Protein AF-A0A2V8I6R8-F1 (afdb_monomer_lite)

Sequence (90 aa):
QHTVLFERRTLLNLIEKCGLEVVDYLPYGAFPPYFYIFAGAAFKILKGRGLNLSKAIVPYFLGQILLLPLLMAERQLNLAMQTVICRRKP

Structure (mmCIF, N/CA/C/O backbone):
data_AF-A0A2V8I6R8-F1
#
_entry.id   AF-A0A2V8I6R8-F1
#
loop_
_atom_site.group_PDB
_atom_site.id
_atom_site.type_symbol
_atom_site.label_atom_id
_atom_site.label_alt_id
_atom_site.label_comp_id
_atom_site.label_asym_id
_atom_site.label_entity_id
_atom_site.label_seq_id
_atom_site.pdbx_PDB_ins_code
_atom_site.Cartn_x
_atom_site.Cartn_y
_atom_site.Cartn_z
_atom_site.occupancy
_atom_site.B_iso_or_equiv
_atom_site.auth_seq_id
_atom_site.auth_comp_id
_atom_site.auth_asym_id
_atom_site.auth_atom_id
_atom_site.pdbx_PDB_model_num
ATOM 1 N N . GLN A 1 1 ? -1.388 17.983 -0.695 1.00 53.53 1 GLN A N 1
ATOM 2 C CA . GLN A 1 1 ? -1.722 16.571 -0.409 1.00 53.53 1 GLN A CA 1
ATOM 3 C C . GLN A 1 1 ? -0.419 15.876 -0.034 1.00 53.53 1 GLN A C 1
ATOM 5 O O . GLN A 1 1 ? 0.485 15.859 -0.860 1.00 53.53 1 GLN A O 1
ATOM 10 N N . HIS A 1 2 ? -0.259 15.427 1.213 1.00 65.38 2 HIS A N 1
ATOM 11 C CA . HIS A 1 2 ? 0.970 14.760 1.658 1.00 65.38 2 HIS A CA 1
ATOM 12 C C . HIS A 1 2 ? 0.748 13.250 1.659 1.00 65.38 2 HIS A C 1
ATOM 14 O O . HIS A 1 2 ? -0.207 12.772 2.265 1.00 65.38 2 HIS A O 1
ATOM 20 N N . THR A 1 3 ? 1.613 12.518 0.959 1.00 71.44 3 THR A N 1
ATOM 21 C CA . THR A 1 3 ? 1.608 11.052 0.972 1.00 71.44 3 THR A CA 1
ATOM 22 C C . THR A 1 3 ? 2.544 10.593 2.079 1.00 71.44 3 THR A C 1
ATOM 24 O O . THR A 1 3 ? 3.705 10.998 2.102 1.00 71.44 3 THR A O 1
ATOM 27 N N . VAL A 1 4 ? 2.039 9.771 2.996 1.00 79.88 4 VAL A N 1
ATOM 28 C C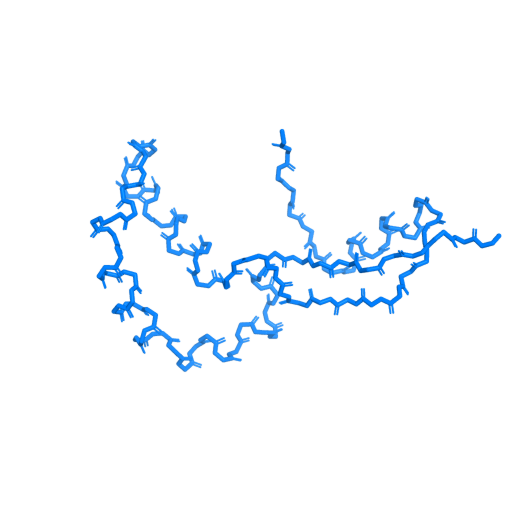A . VAL A 1 4 ? 2.796 9.240 4.136 1.00 79.88 4 VAL A CA 1
ATOM 29 C C . VAL A 1 4 ? 2.710 7.720 4.102 1.00 79.88 4 VAL A C 1
ATOM 31 O O . VAL A 1 4 ? 1.648 7.163 3.826 1.00 79.88 4 VAL A O 1
ATOM 34 N N . LEU A 1 5 ? 3.833 7.054 4.363 1.00 82.62 5 LEU A N 1
ATOM 35 C CA . LEU A 1 5 ? 3.898 5.600 4.461 1.00 82.62 5 LEU A CA 1
ATOM 36 C C . LEU A 1 5 ? 3.577 5.173 5.893 1.00 82.62 5 LEU A C 1
ATOM 38 O O . LEU A 1 5 ? 4.249 5.588 6.834 1.00 82.62 5 LEU A O 1
ATOM 42 N N . PHE A 1 6 ? 2.566 4.320 6.040 1.00 84.12 6 PHE A N 1
ATOM 43 C CA . PHE A 1 6 ? 2.213 3.699 7.309 1.00 84.12 6 PHE A CA 1
ATOM 44 C C . PHE A 1 6 ? 2.204 2.182 7.176 1.00 84.12 6 PHE A C 1
ATOM 46 O O . PHE A 1 6 ? 1.665 1.627 6.219 1.00 84.12 6 PHE A O 1
ATOM 53 N N . GLU A 1 7 ? 2.717 1.504 8.195 1.00 86.56 7 GLU A N 1
ATOM 54 C CA . GLU A 1 7 ? 2.306 0.131 8.462 1.00 86.56 7 GLU A CA 1
ATOM 55 C C . GLU A 1 7 ? 0.861 0.115 8.967 1.00 86.56 7 GLU A C 1
ATOM 57 O O . GLU A 1 7 ? 0.425 1.055 9.641 1.00 86.56 7 GLU A O 1
ATOM 62 N N . ARG A 1 8 ? 0.147 -0.993 8.727 1.00 87.62 8 ARG A N 1
ATOM 63 C CA . ARG A 1 8 ? -1.230 -1.188 9.206 1.00 87.62 8 ARG A CA 1
ATOM 64 C C . ARG A 1 8 ? -1.367 -0.843 10.689 1.00 87.62 8 ARG A C 1
ATOM 66 O O . ARG A 1 8 ? -2.270 -0.110 11.070 1.00 87.62 8 ARG A O 1
ATOM 73 N N . ARG A 1 9 ? -0.449 -1.334 11.529 1.00 90.88 9 ARG A N 1
ATOM 74 C CA . ARG A 1 9 ? -0.465 -1.087 12.978 1.00 90.88 9 ARG A CA 1
ATOM 75 C C . ARG A 1 9 ? -0.378 0.404 13.302 1.00 90.88 9 ARG A C 1
ATOM 77 O O . ARG A 1 9 ? -1.160 0.906 14.101 1.00 90.88 9 ARG A O 1
ATOM 84 N N . THR A 1 10 ? 0.561 1.112 12.682 1.00 92.25 10 THR A N 1
ATOM 85 C CA . THR A 1 10 ? 0.781 2.541 12.934 1.00 92.25 10 THR A CA 1
ATOM 86 C C . THR A 1 10 ? -0.400 3.379 12.452 1.00 92.25 10 THR A C 1
ATOM 88 O O . THR A 1 10 ? -0.798 4.310 13.151 1.00 92.25 10 THR A O 1
ATOM 91 N N . LEU A 1 11 ? -1.002 3.012 11.314 1.00 91.38 11 LEU A N 1
ATOM 92 C CA . LEU A 1 11 ? -2.210 3.652 10.796 1.00 91.38 11 LEU A CA 1
ATOM 93 C C . LEU A 1 11 ? -3.393 3.494 11.761 1.00 91.38 11 LEU A C 1
ATOM 95 O O . LEU A 1 11 ? -4.004 4.490 12.141 1.00 91.38 11 LEU A O 1
ATOM 99 N N . LEU A 1 12 ? -3.687 2.266 12.197 1.00 93.06 12 LEU A N 1
ATOM 100 C CA . LEU A 1 12 ? -4.803 1.995 13.111 1.00 93.06 12 LEU A CA 1
ATOM 101 C C . LEU A 1 12 ? -4.607 2.684 14.470 1.00 93.06 12 LEU A C 1
ATOM 103 O O . LEU A 1 12 ? -5.525 3.335 14.962 1.00 93.06 12 LEU A O 1
ATOM 107 N N . ASN A 1 13 ? -3.388 2.652 15.016 1.00 94.12 13 ASN A N 1
ATOM 108 C CA . ASN A 1 13 ? -3.057 3.366 16.252 1.00 94.12 13 ASN A CA 1
ATOM 109 C C . ASN A 1 13 ? -3.274 4.883 16.129 1.00 94.12 13 ASN A C 1
ATOM 111 O O . ASN A 1 13 ? -3.695 5.529 17.087 1.00 94.12 13 ASN A O 1
ATOM 115 N N . LEU A 1 14 ? -2.946 5.475 14.976 1.00 93.56 14 LEU A N 1
ATOM 116 C CA . LEU A 1 14 ? -3.159 6.902 14.732 1.00 93.56 14 LEU A CA 1
ATOM 117 C C . LEU A 1 14 ? -4.654 7.234 14.696 1.00 93.56 14 LEU A C 1
ATOM 119 O O . LEU A 1 14 ? -5.077 8.192 15.337 1.00 93.56 14 LEU A O 1
ATOM 123 N N . ILE A 1 15 ? -5.452 6.410 14.015 1.00 93.38 15 ILE A N 1
ATOM 124 C CA . ILE A 1 15 ? -6.910 6.570 13.936 1.00 93.38 15 ILE A CA 1
ATOM 125 C C . ILE A 1 15 ? -7.544 6.494 15.330 1.00 93.38 15 ILE A C 1
ATOM 127 O O . ILE A 1 15 ? -8.342 7.361 15.694 1.00 93.38 15 ILE A O 1
ATOM 131 N N . GLU A 1 16 ? -7.143 5.517 16.145 1.00 91.50 16 GLU A N 1
ATOM 132 C CA . GLU A 1 16 ? -7.637 5.382 17.518 1.00 91.50 16 GLU A CA 1
ATOM 133 C C . GLU A 1 16 ? -7.284 6.588 18.395 1.00 91.50 16 GLU A C 1
ATOM 135 O O . GLU A 1 16 ? -8.145 7.071 19.141 1.00 91.50 16 GLU A O 1
ATOM 140 N N . LYS A 1 17 ? -6.046 7.097 18.285 1.00 93.69 17 LYS A N 1
ATOM 141 C CA . LYS A 1 17 ? -5.580 8.307 18.989 1.00 93.69 17 LYS A CA 1
ATOM 142 C C . LYS A 1 17 ? -6.353 9.559 18.582 1.00 93.69 17 LYS A C 1
ATOM 144 O O . LYS A 1 17 ? -6.495 10.467 19.394 1.00 93.69 17 LYS A O 1
ATOM 149 N N . CYS A 1 18 ? -6.880 9.603 17.362 1.00 93.62 18 CYS A N 1
ATOM 150 C CA . CYS A 1 18 ? -7.768 10.669 16.902 1.00 93.62 18 CYS A CA 1
ATOM 151 C C . CYS A 1 18 ? -9.209 10.545 17.436 1.00 93.62 18 CYS A C 1
ATOM 153 O O . CYS A 1 18 ? -10.063 11.336 17.044 1.00 93.62 18 CYS A O 1
ATOM 155 N N . GLY A 1 19 ? -9.506 9.573 18.307 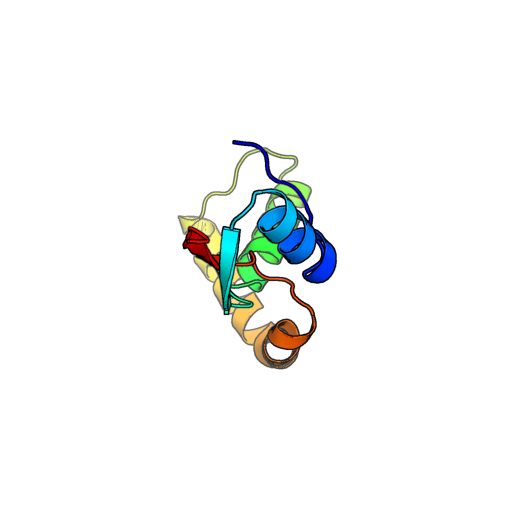1.00 94.00 19 GLY A N 1
ATOM 156 C CA . GLY A 1 19 ? -10.846 9.387 18.869 1.00 94.00 19 GLY A CA 1
ATOM 157 C C . GLY A 1 19 ? -11.842 8.753 17.894 1.00 94.00 19 GLY A C 1
ATOM 158 O O . GLY A 1 19 ? -13.049 8.825 18.113 1.00 94.00 19 GLY A O 1
ATOM 159 N N . LEU A 1 20 ? -11.355 8.124 16.823 1.00 95.19 20 LEU A N 1
ATOM 160 C CA . LEU A 1 20 ? -12.181 7.394 15.867 1.00 95.19 20 LEU A CA 1
ATOM 161 C C . LEU A 1 20 ? -12.200 5.903 16.211 1.00 95.19 20 LEU A C 1
ATOM 163 O O . LEU A 1 20 ? -11.229 5.352 16.733 1.00 95.19 20 LEU A O 1
ATOM 167 N N . GLU A 1 21 ? -13.325 5.255 15.940 1.00 93.69 21 GLU A N 1
ATOM 168 C CA . GLU A 1 21 ? -13.488 3.807 16.032 1.00 93.69 21 GLU A CA 1
ATOM 169 C C . GLU A 1 21 ? -13.330 3.203 14.636 1.00 93.69 21 GLU A C 1
ATOM 171 O O . GLU A 1 21 ? -13.954 3.664 13.678 1.00 93.69 21 GLU A O 1
ATOM 176 N N . VAL A 1 22 ? -12.484 2.181 14.522 1.00 93.44 22 VAL A N 1
ATOM 177 C CA . VAL A 1 22 ? -12.253 1.457 13.270 1.00 93.44 22 VAL A CA 1
ATOM 178 C C . VAL A 1 22 ? -13.393 0.467 13.063 1.00 93.44 22 VAL A C 1
ATOM 180 O O . VAL A 1 22 ? -13.557 -0.461 13.848 1.00 93.44 22 VAL A O 1
ATOM 183 N N . VAL A 1 23 ? -14.166 0.662 11.998 1.00 94.31 23 VAL A N 1
ATOM 184 C CA . VAL A 1 23 ? -15.279 -0.218 11.616 1.00 94.31 23 VAL A CA 1
ATOM 185 C C . VAL A 1 23 ? -14.794 -1.317 10.680 1.00 94.31 23 VAL A C 1
ATOM 187 O O . VAL A 1 23 ? -15.192 -2.467 10.827 1.00 94.31 23 VAL A O 1
ATOM 190 N N . ASP A 1 24 ? -13.930 -0.969 9.725 1.00 91.38 24 ASP A N 1
ATOM 191 C CA . ASP A 1 24 ? -13.386 -1.927 8.766 1.00 91.38 24 ASP A CA 1
ATOM 192 C C . ASP A 1 24 ? -12.014 -1.484 8.240 1.00 91.38 24 ASP A C 1
ATOM 194 O O . ASP A 1 24 ? -11.684 -0.291 8.212 1.00 91.38 24 ASP A O 1
ATOM 198 N N . TYR A 1 25 ? -11.216 -2.455 7.805 1.00 88.12 25 TYR A N 1
ATOM 199 C CA . TYR A 1 25 ? -9.907 -2.258 7.197 1.00 88.12 25 TYR A CA 1
ATOM 200 C C . TYR A 1 25 ? -9.847 -2.970 5.848 1.00 88.12 25 TYR A C 1
ATOM 202 O O . TYR A 1 25 ? -9.869 -4.199 5.770 1.00 88.12 25 TYR A O 1
ATOM 210 N N . LEU A 1 26 ? -9.671 -2.190 4.786 1.00 85.44 26 LEU A N 1
ATOM 211 C CA . LEU A 1 26 ? -9.557 -2.696 3.429 1.00 85.44 26 LEU A CA 1
ATOM 212 C C . LEU A 1 26 ? -8.085 -2.604 2.985 1.00 85.44 26 LEU A C 1
ATOM 214 O O . LEU A 1 26 ? -7.560 -1.496 2.825 1.00 85.44 26 LEU A O 1
ATOM 218 N N . PRO A 1 27 ? -7.401 -3.743 2.740 1.00 76.06 27 PRO A N 1
ATOM 219 C CA . PRO A 1 27 ? -6.023 -3.782 2.236 1.00 76.06 27 PRO A CA 1
ATOM 220 C C . PRO A 1 27 ? -5.950 -3.477 0.728 1.00 76.06 27 PRO A C 1
ATOM 222 O O . PRO A 1 27 ? -5.133 -4.041 0.002 1.00 76.06 27 PRO A O 1
ATOM 225 N N . TYR A 1 28 ? -6.860 -2.641 0.234 1.00 72.81 28 TYR A N 1
ATOM 226 C CA . TYR A 1 28 ? -6.942 -2.196 -1.147 1.00 72.81 28 TYR A CA 1
ATOM 227 C C . TYR A 1 28 ? -7.554 -0.789 -1.197 1.00 72.81 28 TYR A C 1
ATOM 229 O O . TYR A 1 28 ? -8.392 -0.419 -0.372 1.00 72.81 28 TYR A O 1
ATOM 237 N N . GLY A 1 29 ? -7.096 0.008 -2.160 1.00 71.94 29 GLY A N 1
ATOM 238 C CA . GLY A 1 29 ? -7.504 1.399 -2.346 1.00 71.94 29 GLY A CA 1
ATOM 239 C C . GLY A 1 29 ? -8.007 1.649 -3.763 1.00 71.94 29 GLY A C 1
ATOM 240 O O . GLY A 1 29 ? -8.425 0.725 -4.455 1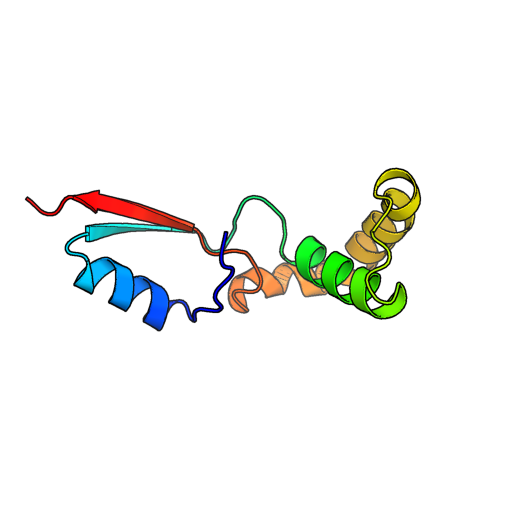.00 71.94 29 GLY A O 1
ATOM 241 N N . ALA A 1 30 ? -7.940 2.905 -4.209 1.00 69.44 30 ALA A N 1
ATOM 242 C CA . ALA A 1 30 ? -8.445 3.319 -5.521 1.00 69.44 30 ALA A CA 1
ATOM 243 C C . ALA A 1 30 ? -7.732 2.647 -6.712 1.00 69.44 30 ALA A C 1
ATOM 245 O O . ALA A 1 30 ? -8.328 2.500 -7.775 1.00 69.44 30 ALA A O 1
ATOM 246 N N . PHE A 1 31 ? -6.473 2.230 -6.538 1.00 73.88 31 PHE A N 1
ATOM 247 C CA . PHE A 1 31 ? -5.687 1.551 -7.568 1.00 73.88 31 PHE A CA 1
ATOM 248 C C . PHE A 1 31 ? -5.080 0.240 -7.041 1.00 73.88 31 PHE A C 1
ATOM 250 O O . PHE A 1 31 ? -4.789 0.132 -5.845 1.00 73.88 31 PHE A O 1
ATOM 257 N N . PRO A 1 32 ? -4.857 -0.759 -7.916 1.00 77.31 32 PRO A N 1
ATOM 258 C CA . PRO A 1 32 ? -4.164 -1.991 -7.548 1.00 77.31 32 PRO A CA 1
ATOM 259 C C . PRO A 1 32 ? -2.687 -1.721 -7.191 1.00 77.31 32 PRO A C 1
ATOM 261 O O . PRO A 1 32 ? -2.094 -0.797 -7.751 1.00 77.31 32 PRO A O 1
ATOM 264 N N . PRO A 1 33 ? -2.050 -2.529 -6.320 1.00 78.31 33 PRO A N 1
ATOM 265 C CA . PRO A 1 33 ? -0.653 -2.325 -5.911 1.00 78.31 33 PRO A CA 1
ATOM 266 C C . PRO A 1 33 ? 0.320 -2.242 -7.091 1.00 78.31 33 PRO A C 1
ATOM 268 O O . PRO A 1 33 ? 1.171 -1.350 -7.138 1.00 78.31 33 PRO A O 1
ATOM 271 N N . TYR A 1 34 ? 0.118 -3.096 -8.100 1.00 83.25 34 TYR A N 1
ATOM 272 C CA . TYR A 1 34 ? 0.891 -3.081 -9.339 1.00 83.25 34 TYR A CA 1
ATOM 273 C C . TYR A 1 34 ? 0.971 -1.696 -9.994 1.00 83.25 34 TYR A C 1
ATOM 275 O O . TYR A 1 34 ? 2.017 -1.317 -10.518 1.00 83.25 34 TYR A O 1
ATOM 283 N N . PHE A 1 35 ? -0.107 -0.907 -9.935 1.00 84.88 35 PHE A N 1
ATOM 284 C CA . PHE A 1 35 ? -0.112 0.449 -10.477 1.00 84.88 35 PHE A CA 1
ATOM 285 C C . PHE A 1 35 ? 0.905 1.353 -9.781 1.00 84.88 35 PHE A C 1
ATOM 287 O O . PHE A 1 35 ? 1.622 2.087 -10.457 1.00 84.88 35 PHE A O 1
ATOM 294 N N . TYR A 1 36 ? 1.020 1.272 -8.456 1.00 81.75 36 TYR A N 1
ATOM 295 C CA . TYR A 1 36 ? 1.981 2.076 -7.701 1.00 81.75 36 TYR A CA 1
ATOM 296 C C . TYR A 1 36 ? 3.425 1.673 -8.013 1.00 81.75 36 TYR A C 1
ATOM 298 O O . TYR A 1 36 ? 4.277 2.546 -8.194 1.00 81.75 36 TYR A O 1
ATOM 306 N N . ILE A 1 37 ? 3.693 0.370 -8.152 1.00 84.19 37 ILE A N 1
ATOM 307 C CA . ILE A 1 37 ? 5.015 -0.149 -8.536 1.00 84.19 37 ILE A CA 1
ATOM 308 C C . ILE A 1 37 ? 5.368 0.295 -9.959 1.00 84.19 37 ILE A C 1
ATOM 310 O O . ILE A 1 37 ? 6.446 0.847 -10.190 1.00 84.19 37 ILE A O 1
ATOM 314 N N . PHE A 1 38 ? 4.443 0.108 -10.902 1.00 88.12 38 PHE A N 1
ATOM 315 C CA . PHE A 1 38 ? 4.609 0.514 -12.292 1.00 88.12 38 PHE A CA 1
ATOM 316 C C . PHE A 1 38 ? 4.859 2.016 -12.411 1.00 88.12 38 PHE A C 1
ATOM 318 O O . PHE A 1 38 ? 5.844 2.431 -13.021 1.00 88.12 38 PHE A O 1
ATOM 325 N N . ALA A 1 39 ? 4.002 2.834 -11.796 1.00 86.25 39 ALA A N 1
ATOM 326 C CA . ALA A 1 39 ? 4.129 4.280 -11.832 1.00 86.25 39 ALA A CA 1
ATOM 327 C C . ALA A 1 39 ? 5.457 4.718 -11.203 1.00 86.25 39 ALA A C 1
ATOM 329 O O . ALA A 1 39 ? 6.197 5.473 -11.830 1.00 86.25 39 ALA A O 1
ATOM 330 N N . GLY A 1 40 ? 5.811 4.202 -10.021 1.00 85.56 40 GLY A N 1
ATOM 331 C CA . GLY A 1 40 ? 7.074 4.521 -9.354 1.00 85.56 40 GLY A CA 1
ATOM 332 C C . GLY A 1 40 ? 8.302 4.190 -10.208 1.00 85.56 40 GLY A C 1
ATOM 333 O O . GLY A 1 40 ? 9.193 5.030 -10.371 1.00 85.56 40 GLY A O 1
ATOM 334 N N . ALA A 1 41 ? 8.331 3.002 -10.818 1.00 87.62 41 ALA A N 1
ATOM 335 C CA . ALA A 1 41 ? 9.399 2.599 -11.729 1.00 87.62 41 ALA A CA 1
ATOM 336 C C . ALA A 1 41 ? 9.448 3.488 -12.981 1.00 87.62 41 ALA A C 1
ATOM 338 O O . ALA A 1 41 ? 10.518 3.978 -13.353 1.00 87.62 41 ALA A O 1
ATOM 339 N N . ALA A 1 42 ? 8.296 3.756 -13.597 1.00 87.75 42 ALA A N 1
ATOM 340 C CA . ALA A 1 42 ? 8.200 4.594 -14.783 1.00 87.75 42 ALA A CA 1
ATOM 341 C C . ALA A 1 42 ? 8.659 6.032 -14.499 1.00 87.75 42 ALA A C 1
ATOM 343 O O . ALA A 1 42 ? 9.460 6.573 -15.256 1.00 87.75 42 ALA A O 1
ATOM 344 N N . PHE A 1 43 ? 8.250 6.636 -13.380 1.00 87.44 43 PHE A N 1
ATOM 345 C CA . PHE A 1 43 ? 8.710 7.968 -12.972 1.00 87.44 43 PHE A CA 1
ATOM 346 C C . PHE A 1 43 ? 10.222 8.019 -12.734 1.00 87.44 43 PHE A C 1
ATOM 348 O O . PHE A 1 43 ? 10.865 8.998 -13.130 1.00 87.44 43 PHE A O 1
ATOM 355 N N . LYS A 1 44 ? 10.801 6.964 -12.141 1.00 86.69 44 LYS A N 1
ATOM 356 C CA . LYS A 1 44 ? 12.253 6.844 -11.948 1.00 86.69 44 LYS A CA 1
ATOM 357 C C . LYS A 1 44 ? 12.992 6.772 -13.288 1.00 86.69 44 LYS A C 1
ATOM 359 O O . LYS A 1 44 ? 13.949 7.516 -13.490 1.00 86.69 44 LYS A O 1
ATOM 364 N N . ILE A 1 45 ? 12.525 5.933 -14.216 1.00 88.12 45 ILE A N 1
ATOM 365 C CA . ILE A 1 45 ? 13.105 5.787 -15.565 1.00 88.12 45 ILE A CA 1
ATOM 366 C C . ILE A 1 45 ? 12.986 7.098 -16.352 1.00 88.12 45 ILE A C 1
ATOM 368 O O . ILE A 1 45 ? 13.943 7.548 -16.981 1.00 88.12 45 ILE A O 1
ATOM 372 N N . LEU A 1 46 ? 11.829 7.751 -16.266 1.00 87.50 46 LEU A N 1
ATOM 373 C CA . LEU A 1 46 ? 11.528 8.997 -16.967 1.00 87.50 46 LEU A CA 1
ATOM 374 C C . LEU A 1 46 ? 12.130 10.234 -16.285 1.00 87.50 46 LEU A C 1
ATOM 376 O O . LEU A 1 46 ? 11.906 11.347 -16.760 1.00 87.50 46 LEU A O 1
ATOM 380 N N . LYS A 1 47 ? 12.895 10.073 -15.194 1.00 87.44 47 LYS A N 1
ATOM 381 C CA . LYS A 1 47 ? 13.518 11.166 -14.423 1.00 87.44 47 LYS A CA 1
ATOM 382 C C . LYS A 1 47 ? 12.524 12.283 -14.068 1.00 87.44 47 LYS A C 1
ATOM 384 O O . LYS A 1 47 ? 12.846 13.462 -14.180 1.00 87.44 47 LYS A O 1
ATOM 389 N N . GLY A 1 48 ? 11.294 11.914 -13.707 1.00 80.69 48 GLY A N 1
ATOM 390 C CA . GLY A 1 48 ? 10.252 12.864 -13.305 1.00 80.69 48 GLY A CA 1
ATOM 391 C C . GLY A 1 48 ? 9.558 13.633 -14.440 1.00 80.69 48 GLY A C 1
ATOM 392 O O . GLY A 1 48 ? 8.718 14.476 -14.148 1.00 80.69 48 GLY A O 1
ATOM 393 N N . ARG A 1 49 ? 9.826 13.338 -15.722 1.00 80.69 49 ARG A N 1
ATOM 394 C CA . ARG A 1 49 ? 9.250 14.059 -16.886 1.00 80.69 49 ARG A CA 1
ATOM 395 C C . ARG A 1 49 ? 7.746 13.821 -17.139 1.00 80.69 49 ARG A C 1
ATOM 397 O O . ARG A 1 49 ? 7.235 14.218 -18.182 1.00 80.69 49 ARG A O 1
ATOM 404 N N . GLY A 1 50 ? 7.037 13.192 -16.202 1.00 79.25 50 GLY A N 1
ATOM 405 C CA . GLY A 1 50 ? 5.629 12.817 -16.346 1.00 79.25 50 GLY A CA 1
ATOM 406 C C . GLY A 1 50 ? 5.427 11.496 -17.095 1.00 79.25 50 GLY A C 1
ATOM 407 O O . GLY A 1 50 ? 6.281 11.057 -17.862 1.00 79.25 50 GLY A O 1
ATOM 408 N N . LEU A 1 51 ? 4.285 10.849 -16.854 1.00 83.31 51 LEU A N 1
ATOM 409 C CA . LEU A 1 51 ? 3.909 9.567 -17.451 1.00 83.31 51 LEU A CA 1
ATOM 410 C C . LEU A 1 51 ? 2.713 9.765 -18.389 1.00 83.31 51 LEU A C 1
ATOM 412 O O . LEU A 1 51 ? 1.635 10.160 -17.949 1.00 83.31 51 LEU A O 1
ATOM 416 N N . ASN A 1 52 ? 2.882 9.464 -19.678 1.00 85.81 52 ASN A N 1
ATOM 417 C CA . ASN A 1 52 ? 1.766 9.443 -20.622 1.00 85.81 52 ASN A CA 1
ATOM 418 C C . ASN A 1 52 ? 1.051 8.087 -20.540 1.00 85.81 52 ASN A C 1
ATOM 420 O O . ASN A 1 52 ? 1.508 7.101 -21.122 1.00 85.81 52 ASN A O 1
ATOM 424 N N . LEU A 1 53 ? -0.070 8.053 -19.818 1.00 79.31 53 LEU A N 1
ATOM 425 C CA . LEU A 1 53 ? -0.841 6.831 -19.576 1.00 79.31 53 LEU A CA 1
ATOM 426 C C . LEU A 1 53 ? -1.365 6.188 -20.867 1.00 79.31 53 LEU A C 1
ATOM 428 O O . LEU A 1 53 ? -1.336 4.967 -20.976 1.00 79.31 53 LEU A O 1
ATOM 432 N N . SER A 1 54 ? -1.743 6.976 -21.878 1.00 82.94 54 SER A N 1
ATOM 433 C CA . SER A 1 54 ? -2.244 6.448 -23.155 1.00 82.94 54 SER A CA 1
ATOM 434 C C . SER A 1 54 ? -1.196 5.620 -23.901 1.00 82.94 54 SER A C 1
ATOM 436 O O . SER A 1 54 ? -1.533 4.621 -24.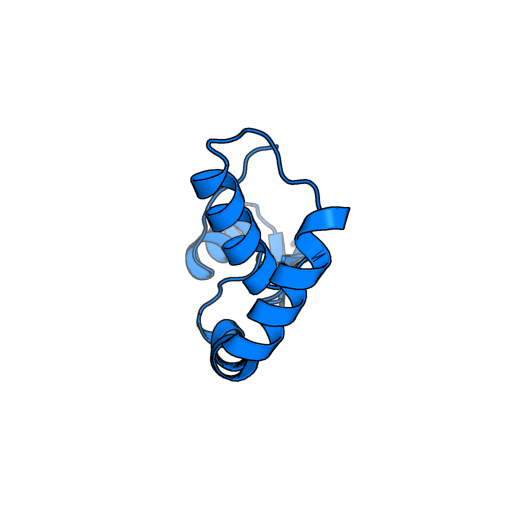527 1.00 82.94 54 SER A O 1
ATOM 438 N N . LYS A 1 55 ? 0.086 5.996 -23.812 1.00 82.88 55 LYS A N 1
ATOM 439 C CA . LYS A 1 55 ? 1.197 5.215 -24.392 1.00 82.88 55 LYS A CA 1
ATOM 440 C C . LYS A 1 55 ? 1.667 4.089 -23.469 1.00 82.88 55 LYS A C 1
ATOM 442 O O . LYS A 1 55 ? 2.171 3.074 -23.937 1.00 82.88 55 LYS A O 1
ATOM 447 N N . ALA A 1 56 ? 1.505 4.273 -22.162 1.00 83.69 56 ALA A N 1
ATOM 448 C CA . ALA A 1 56 ? 1.952 3.339 -21.137 1.00 83.69 56 ALA A CA 1
ATOM 449 C C . ALA A 1 56 ? 0.951 2.203 -20.852 1.00 83.69 56 ALA A C 1
ATOM 451 O O . ALA A 1 56 ? 1.298 1.256 -20.152 1.00 83.69 56 ALA A O 1
ATOM 452 N N . ILE A 1 57 ? -0.263 2.261 -21.407 1.00 84.69 57 ILE A N 1
ATOM 453 C CA . ILE A 1 57 ? -1.324 1.284 -21.135 1.00 84.69 57 ILE A CA 1
ATOM 454 C C . ILE A 1 57 ? -0.962 -0.134 -21.599 1.00 84.69 57 ILE A C 1
ATOM 456 O O . ILE A 1 57 ? -1.189 -1.100 -20.880 1.00 84.69 57 ILE A O 1
ATOM 460 N N . VAL A 1 58 ? -0.322 -0.259 -22.764 1.00 84.44 58 VAL A N 1
ATOM 461 C CA . VAL A 1 58 ? 0.118 -1.548 -23.316 1.00 84.44 58 VAL A CA 1
ATOM 462 C C . VAL A 1 58 ? 1.213 -2.194 -22.453 1.00 84.44 58 VAL A C 1
ATOM 464 O O . VAL A 1 58 ? 1.016 -3.332 -22.025 1.00 84.44 58 VAL A O 1
ATOM 467 N N . PRO A 1 59 ? 2.336 -1.516 -22.126 1.00 85.00 59 PRO A N 1
ATOM 468 C CA . PRO A 1 59 ? 3.348 -2.103 -21.247 1.00 85.00 59 PRO A CA 1
ATOM 469 C C . PRO A 1 59 ? 2.837 -2.339 -19.821 1.00 85.00 59 PRO A C 1
ATOM 471 O O . PRO A 1 59 ? 3.279 -3.288 -19.177 1.00 85.00 59 PRO A O 1
ATOM 474 N N . TYR A 1 60 ? 1.886 -1.529 -19.345 1.00 85.62 60 TYR A N 1
ATOM 475 C CA . TYR A 1 60 ? 1.212 -1.752 -18.068 1.00 85.62 60 TYR A CA 1
ATOM 476 C C . TYR A 1 60 ? 0.470 -3.095 -18.054 1.00 85.62 60 TYR A C 1
ATOM 478 O O . TYR A 1 60 ? 0.767 -3.946 -17.221 1.00 85.62 60 TYR A O 1
ATOM 486 N N . PHE A 1 61 ? -0.439 -3.339 -19.003 1.00 86.75 61 PHE A N 1
ATOM 487 C CA . PHE A 1 61 ? -1.205 -4.590 -19.017 1.00 86.75 61 PHE A CA 1
ATOM 488 C C . PHE A 1 61 ? -0.333 -5.822 -19.285 1.00 86.75 61 PHE A C 1
ATOM 490 O O . PHE A 1 61 ? -0.552 -6.866 -18.673 1.00 86.75 61 PHE A O 1
ATOM 497 N N . LEU A 1 62 ? 0.695 -5.702 -20.131 1.00 87.56 62 LEU A N 1
ATOM 498 C CA . LEU A 1 62 ? 1.673 -6.775 -20.343 1.00 87.56 62 LEU A CA 1
ATOM 499 C C . LEU A 1 62 ? 2.397 -7.152 -19.048 1.00 87.56 62 LEU A C 1
ATOM 501 O O . LEU A 1 62 ? 2.480 -8.331 -18.704 1.00 87.56 62 LEU A O 1
ATOM 505 N N . GLY A 1 63 ? 2.892 -6.159 -18.308 1.00 86.19 63 GLY A N 1
ATOM 506 C CA . GLY A 1 63 ? 3.550 -6.411 -17.031 1.00 86.19 63 GLY A CA 1
ATOM 507 C C . GLY A 1 63 ? 2.583 -6.920 -15.960 1.00 86.19 63 GLY A C 1
ATOM 508 O O . GLY A 1 63 ? 2.966 -7.775 -15.165 1.00 86.19 63 GLY A O 1
ATOM 509 N N . GLN A 1 64 ? 1.322 -6.480 -15.979 1.00 86.00 64 GLN A N 1
ATOM 510 C CA . GLN A 1 64 ? 0.283 -6.981 -15.078 1.00 86.00 64 GLN A CA 1
ATOM 511 C C . GLN A 1 64 ? 0.002 -8.473 -15.306 1.00 86.00 64 GLN A C 1
ATOM 513 O O . GLN A 1 64 ? -0.106 -9.225 -14.340 1.00 86.00 64 GLN A O 1
ATOM 518 N N . ILE A 1 65 ? -0.078 -8.914 -16.567 1.00 86.19 65 ILE A N 1
ATOM 519 C CA . ILE A 1 65 ? -0.254 -10.332 -16.921 1.00 86.19 65 ILE A CA 1
ATOM 520 C C . ILE A 1 65 ? 0.971 -11.152 -16.514 1.00 86.19 65 ILE A C 1
ATOM 522 O O . ILE A 1 65 ? 0.832 -12.245 -15.972 1.00 86.19 65 ILE A O 1
ATOM 526 N N . LEU A 1 66 ? 2.173 -10.621 -16.730 1.00 86.25 66 LEU A N 1
ATOM 527 C CA . LEU A 1 66 ? 3.408 -11.323 -16.388 1.00 86.25 66 LEU A CA 1
ATOM 528 C C . LEU A 1 66 ? 3.585 -11.491 -14.870 1.00 86.25 66 LEU A C 1
ATOM 530 O O . LEU A 1 66 ? 4.114 -12.502 -14.414 1.00 86.25 66 LEU A O 1
ATOM 534 N N . LEU A 1 67 ? 3.126 -10.515 -14.086 1.00 82.12 67 LEU A N 1
ATOM 535 C CA . LEU A 1 67 ? 3.276 -10.509 -12.630 1.00 82.12 67 LEU A CA 1
ATOM 536 C C . LEU A 1 67 ? 2.065 -11.065 -11.884 1.00 82.12 67 LEU A C 1
ATOM 538 O O . LEU A 1 67 ? 2.138 -11.210 -10.671 1.00 82.12 67 LEU A O 1
ATOM 542 N N . LEU A 1 68 ? 0.985 -11.432 -12.574 1.00 80.88 68 LEU A N 1
ATOM 543 C CA . LEU A 1 68 ? -0.257 -11.959 -11.997 1.00 80.88 68 LEU A CA 1
ATOM 544 C C . LEU A 1 68 ? -0.074 -12.986 -10.852 1.00 80.88 68 LEU A C 1
ATOM 546 O O . LEU A 1 68 ? -0.716 -12.803 -9.815 1.00 80.88 68 LEU A O 1
ATOM 550 N N . PRO A 1 69 ? 0.809 -14.008 -10.954 1.00 78.25 69 PRO A N 1
ATOM 551 C CA . PRO A 1 69 ? 1.036 -14.943 -9.846 1.00 78.25 69 PRO A CA 1
ATOM 552 C C . PRO A 1 69 ? 1.661 -14.279 -8.608 1.00 78.25 69 PRO A C 1
ATOM 554 O O . PRO A 1 69 ? 1.340 -14.655 -7.483 1.00 78.25 69 PRO A O 1
ATOM 557 N N . LEU A 1 70 ? 2.504 -13.260 -8.795 1.00 75.12 70 LEU A N 1
ATOM 558 C CA . LEU A 1 70 ? 3.061 -12.455 -7.707 1.00 75.12 70 LEU A CA 1
ATOM 559 C C . LEU A 1 70 ? 2.012 -11.486 -7.136 1.00 75.12 70 LEU A C 1
ATOM 561 O O . LEU A 1 70 ? 1.942 -11.312 -5.920 1.00 75.12 70 LEU A O 1
ATOM 565 N N . LEU A 1 71 ? 1.151 -10.918 -7.993 1.00 71.75 71 LEU A N 1
ATOM 566 C CA . LEU A 1 71 ? 0.076 -10.000 -7.593 1.00 71.75 71 LEU A CA 1
ATOM 567 C C . LEU A 1 71 ? -0.929 -10.661 -6.633 1.00 71.75 71 LEU A C 1
ATOM 569 O O . LEU A 1 71 ? -1.456 -10.011 -5.731 1.00 71.75 71 LEU A O 1
ATOM 573 N N . MET A 1 72 ? -1.156 -11.973 -6.758 1.00 72.38 72 MET A N 1
ATOM 574 C CA . MET A 1 72 ? -2.003 -12.721 -5.817 1.00 72.38 72 MET A CA 1
ATOM 575 C C . MET A 1 72 ? -1.459 -12.717 -4.377 1.00 72.38 72 MET A C 1
ATOM 577 O O . MET A 1 72 ? -2.249 -12.745 -3.431 1.00 72.38 72 MET A O 1
ATOM 581 N N . ALA A 1 73 ? -0.138 -12.622 -4.194 1.00 73.75 73 ALA A N 1
ATOM 582 C CA . ALA A 1 73 ? 0.498 -12.530 -2.879 1.00 73.75 73 ALA A CA 1
ATOM 583 C C . ALA A 1 73 ? 0.517 -11.095 -2.311 1.00 73.75 73 ALA A C 1
ATOM 585 O O . ALA A 1 73 ? 0.725 -10.905 -1.112 1.00 73.75 73 ALA A O 1
ATOM 586 N N . GLU A 1 74 ? 0.242 -10.066 -3.122 1.00 69.50 74 GLU A N 1
ATOM 587 C CA . GLU A 1 74 ? 0.324 -8.660 -2.691 1.00 69.50 74 GLU A CA 1
ATOM 588 C C . GLU A 1 74 ? -0.679 -8.296 -1.594 1.00 69.50 74 GLU A C 1
ATOM 590 O O . GLU A 1 74 ? -0.401 -7.411 -0.780 1.00 69.50 74 GLU A O 1
ATOM 595 N N . ARG A 1 75 ? -1.819 -9.000 -1.517 1.00 63.09 75 ARG A N 1
ATOM 596 C CA . ARG A 1 75 ? -2.798 -8.819 -0.429 1.00 63.09 75 ARG A CA 1
ATOM 597 C C . ARG A 1 75 ? -2.194 -9.086 0.949 1.00 63.09 75 ARG A C 1
ATOM 599 O O . ARG A 1 75 ? -2.635 -8.482 1.921 1.00 63.09 75 ARG A O 1
ATOM 606 N N . GLN A 1 76 ? -1.189 -9.956 1.037 1.00 67.94 76 GLN A N 1
ATOM 607 C CA . GLN A 1 76 ? -0.484 -10.235 2.290 1.00 67.94 76 GLN A CA 1
ATOM 608 C C . GLN A 1 76 ? 0.618 -9.205 2.575 1.00 67.94 76 GLN A C 1
ATOM 610 O O . GLN A 1 76 ? 0.938 -8.955 3.733 1.00 67.94 76 GLN A O 1
ATOM 615 N N . LEU A 1 77 ? 1.164 -8.575 1.531 1.00 69.38 77 LEU A N 1
ATOM 616 C CA . LEU A 1 77 ? 2.299 -7.650 1.620 1.00 69.38 77 LEU A CA 1
ATOM 617 C C . LEU A 1 77 ? 1.895 -6.188 1.863 1.00 69.38 77 LEU A C 1
ATOM 619 O O . LEU A 1 77 ? 2.765 -5.343 2.052 1.00 69.38 77 LEU A O 1
ATOM 623 N N . ASN A 1 78 ? 0.592 -5.883 1.882 1.00 71.19 78 ASN A N 1
ATOM 624 C CA . ASN A 1 78 ? 0.066 -4.542 2.160 1.00 71.19 78 ASN A CA 1
ATOM 625 C C . ASN A 1 78 ? 0.636 -3.457 1.221 1.00 71.19 78 ASN A C 1
ATOM 627 O O . ASN A 1 78 ? 0.944 -2.342 1.638 1.00 71.19 78 ASN A O 1
ATOM 631 N N . LEU A 1 79 ? 0.803 -3.810 -0.056 1.00 70.88 79 LEU A N 1
ATOM 632 C CA . LEU A 1 79 ? 1.418 -2.951 -1.076 1.00 70.88 79 LEU A CA 1
ATOM 633 C C . LEU A 1 79 ? 0.429 -1.962 -1.712 1.00 70.88 79 LEU A C 1
ATOM 635 O O . LEU A 1 79 ? 0.821 -1.110 -2.509 1.00 70.88 79 LEU A O 1
ATOM 639 N N . ALA A 1 80 ? -0.858 -2.082 -1.383 1.00 75.50 80 ALA A N 1
ATOM 640 C CA . ALA A 1 80 ? -1.887 -1.157 -1.828 1.00 75.50 80 ALA A CA 1
ATOM 641 C C . ALA A 1 80 ? -1.966 0.070 -0.916 1.00 75.50 80 ALA A C 1
ATOM 643 O O . ALA A 1 80 ? -1.592 0.038 0.258 1.00 75.50 80 ALA A O 1
ATOM 644 N N . MET A 1 81 ? -2.580 1.132 -1.432 1.00 81.19 81 MET A N 1
ATOM 645 C CA . MET A 1 81 ? -3.105 2.185 -0.573 1.00 81.19 81 MET A CA 1
ATOM 646 C C . MET A 1 81 ? -4.129 1.583 0.402 1.00 81.19 81 MET A C 1
ATOM 648 O O . MET A 1 81 ? -5.043 0.870 -0.008 1.00 81.19 81 MET A O 1
ATOM 652 N N . GLN A 1 82 ? -3.937 1.848 1.691 1.00 83.81 82 GLN A N 1
ATOM 653 C CA . GLN A 1 82 ? -4.752 1.294 2.769 1.00 83.81 82 GLN A CA 1
ATOM 654 C C . GLN A 1 82 ? -5.980 2.172 2.989 1.00 83.81 82 GLN A C 1
ATOM 656 O O . GLN A 1 82 ? -5.848 3.392 3.112 1.00 83.81 82 GLN A O 1
ATOM 661 N N . THR A 1 83 ? -7.156 1.555 3.077 1.00 88.38 83 THR A N 1
ATOM 662 C CA . THR A 1 83 ? -8.409 2.267 3.353 1.00 88.38 83 THR A CA 1
ATOM 663 C C . THR A 1 83 ? -8.966 1.800 4.690 1.00 88.38 83 THR A C 1
ATOM 665 O O . THR A 1 83 ? -9.100 0.600 4.923 1.00 88.38 83 THR A O 1
ATOM 668 N N . VAL A 1 84 ? -9.300 2.743 5.573 1.00 91.12 84 VAL A N 1
ATOM 669 C CA . VAL A 1 84 ? -9.904 2.441 6.877 1.00 91.12 84 VAL A CA 1
ATOM 670 C C . VAL A 1 84 ? -11.256 3.125 6.972 1.00 91.12 84 VAL A C 1
ATOM 672 O O . VAL A 1 84 ? -11.348 4.348 6.848 1.00 91.12 84 VAL A O 1
ATOM 675 N N . ILE A 1 85 ? -12.303 2.339 7.196 1.00 91.94 85 ILE A N 1
ATOM 676 C CA . ILE A 1 85 ? -13.649 2.853 7.439 1.00 91.94 85 ILE A CA 1
ATOM 677 C C . ILE A 1 85 ? -13.758 3.115 8.934 1.00 91.94 85 ILE A C 1
ATOM 679 O O . ILE A 1 85 ? -13.514 2.227 9.749 1.00 91.94 85 ILE A O 1
ATOM 683 N N . CYS A 1 86 ? -14.106 4.346 9.294 1.00 94.69 86 CYS A N 1
ATOM 684 C CA . CYS A 1 86 ? -14.145 4.789 10.681 1.00 94.69 86 CYS A CA 1
ATOM 685 C C . CYS A 1 86 ? -15.522 5.346 11.039 1.00 94.69 86 CYS A C 1
ATOM 687 O O . CYS A 1 86 ? -16.181 5.966 10.200 1.00 94.69 86 CYS A O 1
ATOM 689 N N . ARG A 1 87 ? -15.915 5.211 12.307 1.00 94.62 87 ARG A N 1
ATOM 690 C CA . ARG A 1 87 ? -17.036 5.950 12.900 1.00 94.62 87 ARG A CA 1
ATOM 691 C C . ARG A 1 87 ? -16.550 6.845 14.034 1.00 94.62 87 ARG A C 1
ATOM 693 O O . ARG A 1 87 ? -15.474 6.641 14.596 1.00 94.62 87 ARG A O 1
ATOM 700 N N . ARG A 1 88 ? -17.348 7.859 14.372 1.00 90.75 88 ARG A N 1
ATOM 701 C CA . ARG A 1 88 ? -17.116 8.654 15.584 1.00 90.75 88 ARG A CA 1
ATOM 702 C C . ARG A 1 88 ? -17.410 7.788 16.806 1.00 90.75 88 ARG A C 1
ATOM 704 O O . ARG A 1 88 ? -18.448 7.122 16.824 1.00 90.75 88 ARG A O 1
ATOM 711 N N . LYS A 1 89 ? -16.507 7.814 17.790 1.00 82.88 89 LYS A N 1
ATOM 712 C CA . LYS A 1 89 ? -16.774 7.236 19.108 1.00 82.88 89 LYS A CA 1
ATOM 713 C C . LYS A 1 89 ? -17.936 8.009 19.761 1.00 82.88 89 LYS A C 1
ATOM 715 O O . LYS A 1 89 ? -17.991 9.229 19.572 1.00 82.88 89 LYS A O 1
ATOM 720 N N . PRO A 1 90 ? -18.880 7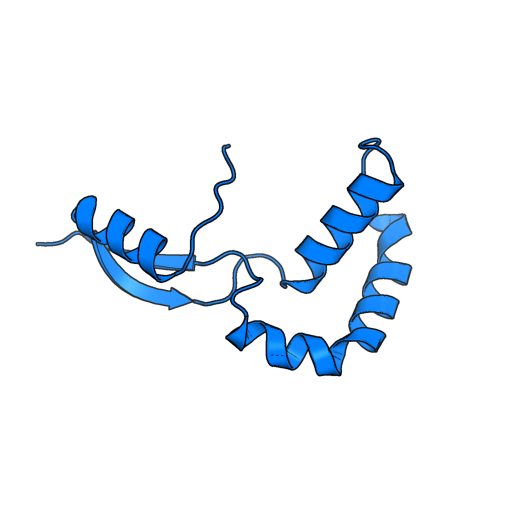.314 20.415 1.00 75.38 90 PRO A N 1
ATOM 721 C CA . PRO A 1 90 ? -19.954 7.952 21.171 1.00 75.38 90 PRO A CA 1
ATOM 722 C C . PRO A 1 90 ? -19.419 8.765 22.354 1.00 75.38 90 PRO A C 1
ATOM 724 O O . PRO A 1 90 ? -18.316 8.437 22.853 1.00 75.38 90 PRO A O 1
#

Radius of gyration: 16.24 Å; chains: 1; bounding box: 34×32×46 Å

pLDDT: mean 83.27, std 8.35, range [53.53, 95.19]

Foldseek 3Di:
DDDDDDDPVRVVVVCVVVQKAFPDKDLADPDQLLVVVLVVVVCVVVVNPDDDCVVCVVVSVVVCVVCVVVSVCVSVVSSHDMDTDIDHDD

Secondary structure (DSSP, 8-state):
-------HHHHHHHHHHTTEEEEEEES--SS-HHHHHHHHHHHHHTTTS---HHHHHHH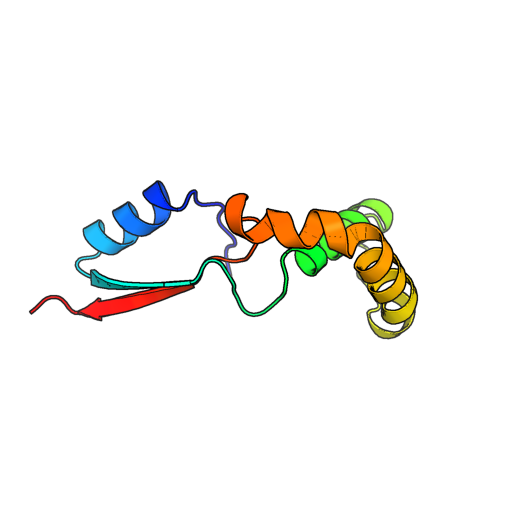HHHHHHHHHHHHTTHHHHT-SPPEEEEEE--